Protein AF-A0A849U577-F1 (afdb_monomer_lite)

pLDDT: mean 72.28, std 10.24, range [40.91, 87.62]

Foldseek 3Di:
DDDDDDDDPVPVCCVVVVVCVVDPPCPDPVNVVVVVVVVVVVVVVLVVPPPVVCSVVVCVVVVVVVVVVVVVVVVVVVCVVVVVVVVVVVVCVVVVVDPDDVVVVVVVVVVVVVVVVVVVVVVVCVVVVVPD

Radius of gyration: 24.75 Å; chains: 1; bounding box: 80×34×47 Å

Secondary structure (DSSP, 8-state):
--PPPPPPTHHHHHHHHHHHHHS-TTTSHHHHHHHHHHHHHHHHHHHH---HHHHHHHHHHHHHHHHHHHHHHHHHHHHHHHHHHHHHHHHHHHTTS----HHHHHHHHHHHHHHHHHHHHHHHHHHHHS--

Sequence (132 aa):
MNTPAPTPQSSFLAKTLAPILSDPPWAAKSFLAASATTAAGVGAWLTDLMSPVLANGGASFLGGFLLGWAVRKTVKLAILVGASLAALIVILKTTGWIHLDWTLIQADVNHILDWGRGKAQGFKDVLTGYLP

Structure (mmCIF, N/CA/C/O backbone):
data_AF-A0A849U577-F1
#
_entry.id   AF-A0A849U577-F1
#
loop_
_atom_site.group_PDB
_atom_site.id
_atom_site.type_symbol
_atom_site.label_atom_id
_atom_site.label_alt_id
_atom_site.label_comp_id
_atom_site.label_asym_id
_atom_site.label_entity_id
_atom_site.label_seq_id
_atom_site.pdbx_PDB_ins_code
_atom_site.Cartn_x
_atom_site.Cartn_y
_atom_site.Cartn_z
_atom_site.occupancy
_atom_site.B_iso_or_equiv
_atom_site.auth_seq_id
_atom_site.auth_comp_id
_atom_site.auth_asym_id
_atom_site.auth_atom_id
_atom_site.pdbx_PDB_model_num
ATOM 1 N N . MET A 1 1 ? -50.186 16.019 -3.650 1.00 40.91 1 MET A N 1
ATOM 2 C CA . MET A 1 1 ? -48.919 16.750 -3.434 1.00 40.91 1 MET A CA 1
ATOM 3 C C . MET A 1 1 ? -47.804 15.730 -3.589 1.00 40.91 1 MET A C 1
ATOM 5 O O . MET A 1 1 ? -47.671 14.885 -2.718 1.00 40.91 1 MET A O 1
ATOM 9 N N . ASN A 1 2 ? -47.099 15.730 -4.723 1.00 43.28 2 ASN A N 1
ATOM 10 C CA . ASN A 1 2 ? -46.067 14.732 -5.020 1.00 43.28 2 ASN A CA 1
ATOM 11 C C . ASN A 1 2 ? -44.695 15.341 -4.718 1.00 43.28 2 ASN A C 1
ATOM 13 O O . ASN A 1 2 ? -44.293 16.309 -5.358 1.00 43.28 2 ASN A O 1
ATOM 17 N N . THR A 1 3 ? -44.004 14.798 -3.723 1.00 53.78 3 THR A N 1
ATOM 18 C CA . THR A 1 3 ? -42.618 15.132 -3.385 1.00 53.78 3 THR A CA 1
ATOM 19 C C . THR A 1 3 ? -41.663 14.489 -4.402 1.00 53.78 3 THR A C 1
ATOM 21 O O . THR A 1 3 ? -41.781 13.289 -4.655 1.00 53.78 3 THR A O 1
ATOM 24 N N . PRO A 1 4 ? -40.718 15.229 -5.012 1.00 56.16 4 PRO A N 1
ATOM 25 C CA . PRO A 1 4 ? -39.716 14.621 -5.882 1.00 56.16 4 PRO A CA 1
ATOM 26 C C . PRO A 1 4 ? -38.679 13.841 -5.056 1.00 56.16 4 PRO A C 1
ATOM 28 O O . PRO A 1 4 ? -38.190 14.318 -4.032 1.00 56.16 4 PRO A O 1
ATOM 31 N N . ALA A 1 5 ? -38.365 12.627 -5.512 1.00 61.56 5 ALA A N 1
ATOM 32 C CA . ALA A 1 5 ? -37.373 11.733 -4.921 1.00 61.56 5 ALA A CA 1
ATOM 33 C C . ALA A 1 5 ? -35.936 12.297 -5.034 1.00 61.56 5 ALA A C 1
ATOM 35 O O . ALA A 1 5 ? -35.628 12.991 -6.007 1.00 61.56 5 ALA A O 1
ATOM 36 N N . PRO A 1 6 ? -35.030 11.986 -4.085 1.00 53.28 6 PRO A N 1
ATOM 37 C CA . PRO A 1 6 ? -33.643 12.444 -4.132 1.00 53.28 6 PRO A CA 1
ATOM 38 C C . PRO A 1 6 ? -32.871 11.759 -5.272 1.00 53.28 6 PRO A C 1
ATOM 40 O O . PRO A 1 6 ? -32.775 10.535 -5.340 1.00 53.28 6 PRO A O 1
ATOM 43 N N . THR A 1 7 ? -32.312 12.557 -6.182 1.00 57.53 7 THR A N 1
ATOM 44 C CA . THR A 1 7 ? -31.502 12.089 -7.317 1.00 57.53 7 THR A CA 1
ATOM 45 C C . THR A 1 7 ? -30.151 11.507 -6.870 1.00 57.53 7 THR A C 1
ATOM 47 O O . THR A 1 7 ? -29.514 12.064 -5.973 1.00 57.53 7 THR A O 1
ATOM 50 N N . PRO A 1 8 ? -29.661 10.432 -7.514 1.00 53.59 8 PRO A N 1
ATOM 51 C CA . PRO A 1 8 ? -28.490 9.686 -7.066 1.00 53.59 8 PRO A CA 1
ATOM 52 C C . PRO A 1 8 ? -27.178 10.417 -7.393 1.00 53.59 8 PRO A C 1
ATOM 54 O O . PRO A 1 8 ? -26.924 10.778 -8.542 1.00 53.59 8 PRO A O 1
ATOM 57 N N . GLN A 1 9 ? -26.279 10.517 -6.406 1.00 54.31 9 GLN A N 1
ATOM 58 C CA . GLN A 1 9 ? -24.893 11.027 -6.510 1.00 54.31 9 GLN A CA 1
ATOM 59 C C . GLN A 1 9 ? -23.998 10.284 -7.537 1.00 54.31 9 GLN A C 1
ATOM 61 O O . GLN A 1 9 ? -22.839 10.638 -7.737 1.00 54.31 9 GLN A O 1
ATOM 66 N N . SER A 1 10 ? -24.539 9.278 -8.231 1.00 56.47 10 SER A N 1
ATOM 67 C CA . SER A 1 10 ? -23.897 8.505 -9.304 1.00 56.47 10 SER A CA 1
ATOM 68 C C . SER A 1 10 ? -23.496 9.316 -10.546 1.00 56.47 10 SER A C 1
ATOM 70 O O . SER A 1 10 ? -22.636 8.875 -11.303 1.00 56.47 10 SER A O 1
ATOM 72 N N . SER A 1 11 ? -24.074 10.503 -10.769 1.00 62.16 11 SER A N 1
ATOM 73 C CA . SER A 1 11 ? -23.882 11.248 -12.021 1.00 62.16 11 SER A CA 1
ATOM 74 C C . SER A 1 11 ? -22.493 11.872 -12.158 1.00 62.16 11 SER A C 1
ATOM 76 O O . SER A 1 11 ? -21.952 11.887 -13.257 1.00 62.16 11 SER A O 1
ATOM 78 N N . PHE A 1 12 ? -21.880 12.348 -11.071 1.00 62.84 12 PHE A N 1
ATOM 79 C CA . PHE A 1 12 ? -20.550 12.965 -11.135 1.00 62.84 12 PHE A CA 1
ATOM 80 C C . PHE A 1 12 ? -19.449 11.928 -11.327 1.00 62.84 12 PHE A C 1
ATOM 82 O O . PHE A 1 12 ? -18.596 12.113 -12.188 1.00 62.84 12 PHE A O 1
ATOM 89 N N . LEU A 1 13 ? -19.501 10.821 -10.581 1.00 63.44 13 LEU A N 1
ATOM 90 C CA . LEU A 1 13 ? -18.539 9.731 -10.738 1.00 63.44 13 LEU A CA 1
ATOM 91 C C . LEU A 1 13 ? -18.681 9.057 -12.101 1.00 63.44 13 LEU A C 1
ATOM 93 O O . LEU A 1 13 ? -17.674 8.822 -12.754 1.00 63.44 13 LEU A O 1
ATOM 97 N N . ALA A 1 14 ? -19.904 8.820 -12.582 1.00 63.88 14 ALA A N 1
ATOM 98 C CA . ALA A 1 14 ? -20.105 8.287 -13.926 1.00 63.88 14 ALA A CA 1
ATOM 99 C C . ALA A 1 14 ? -19.570 9.245 -15.001 1.00 63.88 14 ALA A C 1
ATOM 101 O O . ALA A 1 14 ? -18.933 8.805 -15.947 1.00 63.88 14 ALA A O 1
ATOM 102 N N . LYS A 1 15 ? -19.762 10.559 -14.849 1.00 67.00 15 LYS A N 1
ATOM 103 C CA . LYS A 1 15 ? -19.357 11.551 -15.856 1.00 67.00 15 LYS A CA 1
ATOM 104 C C . LYS A 1 15 ? -17.852 11.834 -15.869 1.00 67.00 15 LYS A C 1
ATOM 106 O O . LYS A 1 15 ? -17.334 12.214 -16.913 1.00 67.00 15 LYS A O 1
ATOM 111 N N . THR A 1 16 ? -17.148 11.637 -14.752 1.00 70.31 16 THR A N 1
ATOM 112 C CA . THR A 1 16 ? -15.681 11.766 -14.683 1.00 70.31 16 THR A CA 1
ATOM 113 C C . THR A 1 16 ? -14.965 10.458 -14.994 1.00 70.31 16 THR A C 1
ATOM 115 O O . THR A 1 16 ? -13.943 10.476 -15.673 1.00 70.31 16 THR A O 1
ATOM 118 N N . LEU A 1 17 ? -15.499 9.320 -14.550 1.00 66.44 17 LEU A N 1
ATOM 119 C CA . LEU A 1 17 ? -14.877 8.015 -14.761 1.00 66.44 17 LEU A CA 1
ATOM 120 C C . LEU A 1 17 ? -15.182 7.442 -16.144 1.00 66.44 17 LEU A C 1
ATOM 122 O O . LEU A 1 17 ? -14.293 6.832 -16.721 1.00 66.44 17 LEU A O 1
ATOM 126 N N . ALA A 1 18 ? -16.370 7.664 -16.720 1.00 66.88 18 ALA A N 1
ATOM 127 C CA . ALA A 1 18 ? -16.695 7.165 -18.062 1.00 66.88 18 ALA A CA 1
ATOM 128 C C . ALA A 1 18 ? -15.694 7.602 -19.149 1.00 66.88 18 ALA A C 1
ATOM 130 O O . ALA A 1 18 ? -15.244 6.726 -19.889 1.00 66.88 18 ALA A O 1
ATOM 131 N N . PRO A 1 19 ? -15.277 8.881 -19.257 1.00 67.69 19 PRO A N 1
ATOM 132 C CA . PRO A 1 19 ? -14.262 9.265 -20.237 1.00 67.69 19 PRO A CA 1
ATOM 133 C C . PRO A 1 19 ? -12.873 8.700 -19.900 1.00 67.69 19 PRO A C 1
ATOM 135 O O . PRO A 1 19 ? -12.161 8.292 -20.807 1.00 67.69 19 PRO A O 1
ATOM 138 N N . ILE A 1 20 ? -12.509 8.592 -18.615 1.00 68.38 20 ILE A N 1
ATOM 139 C CA . ILE A 1 20 ? -11.221 8.017 -18.173 1.00 68.38 20 ILE A CA 1
ATOM 140 C C . ILE A 1 20 ? -11.152 6.501 -18.424 1.00 68.38 20 ILE A C 1
ATOM 142 O O . ILE A 1 20 ? -10.077 5.970 -18.670 1.00 68.38 20 ILE A O 1
ATOM 146 N N . LEU A 1 21 ? -12.273 5.784 -18.351 1.00 68.81 21 LEU A N 1
ATOM 147 C CA . LEU A 1 21 ? -12.346 4.354 -18.669 1.00 68.81 21 LEU A CA 1
ATOM 148 C C . LEU A 1 21 ? -12.438 4.094 -2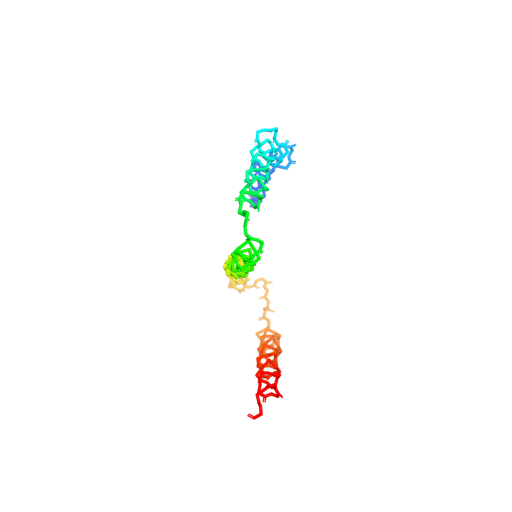0.176 1.00 68.81 21 LEU A C 1
ATOM 150 O O . LEU A 1 21 ? -11.975 3.048 -20.622 1.00 68.81 21 LEU A O 1
ATOM 154 N N . SER A 1 22 ? -13.026 5.022 -20.939 1.00 73.25 22 SER A N 1
ATOM 155 C CA . SER A 1 22 ? -13.165 4.902 -22.397 1.00 73.25 22 SER A CA 1
ATOM 156 C C . SER A 1 22 ? -11.857 5.223 -23.123 1.00 73.25 22 SER A 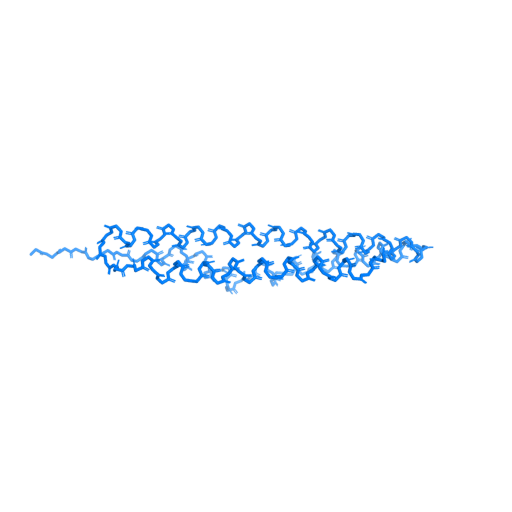C 1
ATOM 158 O O . SER A 1 22 ? -11.452 4.459 -23.992 1.00 73.25 22 SER A O 1
ATOM 160 N N . ASP A 1 23 ? -11.167 6.293 -22.712 1.00 69.50 23 ASP A N 1
ATOM 161 C CA . ASP A 1 23 ? -9.838 6.675 -23.201 1.00 69.50 23 ASP A CA 1
ATOM 162 C C . ASP A 1 23 ? -8.861 6.789 -22.027 1.00 69.50 23 ASP A C 1
ATOM 164 O O . ASP A 1 23 ? -8.565 7.883 -21.527 1.00 69.50 23 ASP A O 1
ATOM 168 N N . PRO A 1 24 ? -8.357 5.648 -21.536 1.00 74.88 24 PRO A N 1
ATOM 169 C CA . PRO A 1 24 ? -7.481 5.659 -20.391 1.00 74.88 24 PRO A CA 1
ATOM 170 C C . PRO A 1 24 ? -6.164 6.380 -20.681 1.00 74.88 24 PRO A C 1
ATOM 172 O O . PRO A 1 24 ? -5.477 6.048 -21.653 1.00 74.88 24 PRO A O 1
ATOM 175 N N . PRO A 1 25 ? -5.724 7.305 -19.806 1.00 72.56 25 PRO A N 1
ATOM 176 C CA . PRO A 1 25 ? -4.473 8.032 -20.006 1.00 72.56 25 PRO A CA 1
ATOM 177 C C . PRO A 1 25 ? -3.251 7.104 -20.032 1.00 72.56 25 PRO A C 1
ATOM 179 O O . PRO A 1 25 ? -2.229 7.466 -20.605 1.00 72.56 25 PRO A O 1
ATOM 182 N N . TRP A 1 26 ? -3.358 5.890 -19.478 1.00 78.19 26 TRP A N 1
ATOM 183 C CA . TRP A 1 26 ? -2.311 4.868 -19.554 1.00 78.19 26 TRP A CA 1
ATOM 184 C C . TRP A 1 26 ? -2.230 4.133 -20.903 1.00 78.19 26 TRP A C 1
ATOM 186 O O . TRP A 1 26 ? -1.206 3.519 -21.187 1.00 78.19 26 TRP A O 1
ATOM 196 N N . ALA A 1 27 ? -3.265 4.209 -21.748 1.00 77.81 27 ALA A N 1
ATOM 197 C CA . ALA A 1 27 ? -3.239 3.693 -23.121 1.00 77.81 27 ALA A CA 1
ATOM 198 C C . ALA A 1 27 ? -2.757 4.740 -24.143 1.00 77.81 27 ALA A C 1
ATOM 200 O O . ALA A 1 27 ? -2.504 4.411 -25.303 1.00 77.81 27 ALA A O 1
ATOM 201 N N . ALA A 1 28 ? -2.606 6.004 -23.730 1.00 81.38 28 ALA A N 1
ATOM 202 C CA . ALA A 1 28 ? -2.128 7.065 -24.604 1.00 81.38 28 ALA A CA 1
ATOM 203 C C . ALA A 1 28 ? -0.697 6.782 -25.086 1.00 81.38 28 ALA A C 1
ATOM 205 O O . ALA A 1 28 ? 0.192 6.438 -24.304 1.00 81.38 28 ALA A O 1
ATOM 206 N N . LYS A 1 29 ? -0.440 7.004 -26.382 1.00 82.56 29 LYS A N 1
ATOM 207 C CA . LYS A 1 29 ? 0.889 6.796 -26.986 1.00 82.56 29 LYS A CA 1
ATOM 208 C C . LYS A 1 29 ? 1.985 7.601 -26.293 1.00 82.56 29 LYS A C 1
ATOM 210 O O . LYS A 1 29 ? 3.098 7.113 -26.178 1.00 82.56 29 LYS A O 1
ATOM 215 N N . SER A 1 30 ? 1.676 8.807 -25.822 1.00 81.44 30 SER A N 1
ATOM 216 C CA . SER A 1 30 ? 2.604 9.653 -25.066 1.00 81.44 30 SER A CA 1
ATOM 217 C C . SER A 1 30 ? 2.951 9.057 -23.704 1.00 81.44 30 SER A C 1
ATOM 219 O O . SER A 1 30 ? 4.116 9.066 -23.324 1.00 81.44 30 SER A O 1
ATOM 221 N N . PHE A 1 31 ? 1.972 8.495 -22.993 1.00 79.50 31 PHE A N 1
ATOM 222 C CA . PHE A 1 31 ? 2.202 7.805 -21.728 1.00 79.50 31 PHE A CA 1
ATOM 223 C C . PHE A 1 31 ? 3.032 6.537 -21.938 1.00 79.50 31 PHE A C 1
ATOM 225 O O . PHE A 1 31 ? 4.026 6.329 -21.244 1.00 79.50 31 PHE A O 1
ATOM 232 N N . LEU A 1 32 ? 2.688 5.731 -22.947 1.00 86.81 32 LEU A N 1
ATOM 233 C CA . LEU A 1 32 ? 3.461 4.544 -23.307 1.00 86.81 32 LEU A CA 1
ATOM 234 C C . LEU A 1 32 ? 4.883 4.912 -23.739 1.00 86.81 32 LEU A C 1
ATOM 236 O O . LEU A 1 32 ? 5.832 4.321 -23.238 1.00 86.81 32 LEU A O 1
ATOM 240 N N . ALA A 1 33 ? 5.056 5.939 -24.571 1.00 85.25 33 ALA A N 1
ATOM 241 C CA . ALA A 1 33 ? 6.369 6.430 -24.979 1.00 85.25 33 ALA A CA 1
ATOM 242 C C . ALA A 1 33 ? 7.181 6.971 -23.794 1.00 85.25 33 ALA A C 1
ATOM 244 O O . ALA A 1 33 ? 8.360 6.651 -23.669 1.00 85.25 33 ALA A O 1
ATOM 245 N N . ALA A 1 34 ? 6.566 7.734 -22.887 1.00 84.69 34 ALA A N 1
ATOM 246 C CA . ALA A 1 34 ? 7.223 8.241 -21.684 1.00 84.69 34 ALA A CA 1
ATOM 247 C C . ALA A 1 34 ? 7.637 7.100 -20.744 1.00 84.69 34 ALA A C 1
AT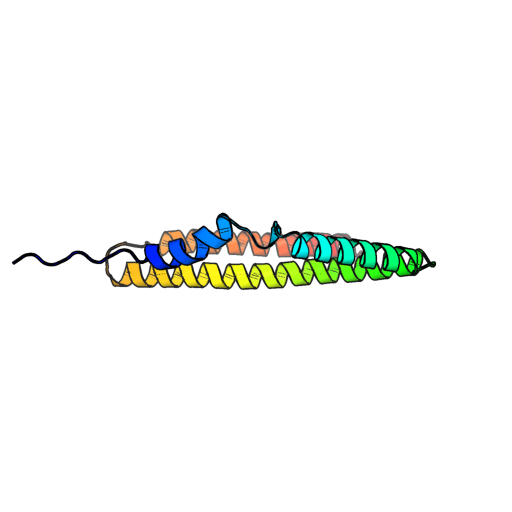OM 249 O O . ALA A 1 34 ? 8.754 7.099 -20.226 1.00 84.69 34 ALA A O 1
ATOM 250 N N . SER A 1 35 ? 6.774 6.097 -20.567 1.00 78.38 35 SER A N 1
ATOM 251 C CA . SER A 1 35 ? 7.076 4.910 -19.765 1.00 78.38 35 SER A CA 1
ATOM 252 C C . SER A 1 35 ? 8.184 4.062 -20.395 1.00 78.38 35 SER A C 1
ATOM 254 O O . SER A 1 35 ? 9.115 3.672 -19.697 1.00 78.38 35 SER A O 1
ATOM 256 N N . ALA A 1 36 ? 8.157 3.867 -21.717 1.00 84.69 36 ALA A N 1
ATOM 257 C CA . ALA A 1 36 ? 9.183 3.147 -22.461 1.00 84.69 36 ALA A CA 1
ATOM 258 C C . ALA A 1 36 ? 10.528 3.877 -22.414 1.00 84.69 36 ALA A C 1
ATOM 260 O O . ALA A 1 36 ? 11.557 3.249 -22.193 1.00 84.69 36 ALA A O 1
ATOM 261 N N . THR A 1 37 ? 10.524 5.206 -22.539 1.00 85.81 37 THR A N 1
ATOM 262 C CA . THR A 1 37 ? 11.740 6.029 -22.443 1.00 85.81 37 THR A CA 1
ATOM 263 C C . THR A 1 37 ? 12.302 6.012 -21.026 1.00 85.81 37 THR A C 1
ATOM 265 O O . THR A 1 37 ? 13.510 5.935 -20.842 1.00 85.81 37 THR A O 1
ATOM 268 N N . THR A 1 38 ? 11.434 6.021 -20.013 1.00 79.88 38 THR A N 1
ATOM 269 C CA . THR A 1 38 ? 11.848 5.909 -18.610 1.00 79.88 38 THR A CA 1
ATOM 270 C C . THR A 1 38 ? 12.439 4.528 -18.331 1.00 79.88 38 THR A C 1
ATOM 272 O O . THR A 1 38 ? 13.507 4.433 -17.738 1.00 79.88 38 THR A O 1
ATOM 275 N N . ALA A 1 39 ? 11.803 3.454 -18.806 1.00 82.69 39 ALA A N 1
ATOM 276 C CA . ALA A 1 39 ? 12.318 2.093 -18.680 1.00 82.69 39 ALA A CA 1
ATOM 277 C C . ALA A 1 39 ? 13.659 1.922 -19.412 1.00 82.69 39 ALA A C 1
ATOM 279 O O . ALA A 1 39 ? 14.592 1.351 -18.853 1.00 82.69 39 ALA A O 1
ATOM 280 N N . ALA A 1 40 ? 13.782 2.472 -20.622 1.00 83.31 40 ALA A N 1
ATOM 281 C CA . ALA A 1 40 ? 15.022 2.464 -21.391 1.00 83.31 40 ALA A CA 1
ATOM 282 C C . ALA A 1 40 ? 16.125 3.286 -20.710 1.00 83.31 40 ALA A C 1
ATOM 284 O O . ALA A 1 40 ? 17.259 2.828 -20.635 1.00 83.31 40 ALA A O 1
ATOM 285 N N . GLY A 1 41 ? 15.799 4.458 -20.158 1.00 82.44 41 GLY A N 1
ATOM 286 C CA . GLY A 1 41 ? 16.735 5.297 -19.409 1.00 82.44 41 GLY A CA 1
ATOM 287 C C . GLY A 1 41 ? 17.215 4.636 -18.116 1.00 82.44 41 GLY A C 1
ATOM 288 O O . GLY A 1 41 ? 18.404 4.676 -17.814 1.00 82.44 41 GLY A O 1
ATOM 289 N N . VAL A 1 42 ? 16.323 3.957 -17.389 1.00 78.00 42 VAL A N 1
ATOM 290 C CA . VAL A 1 42 ? 16.684 3.157 -16.206 1.00 78.00 42 VAL A CA 1
ATOM 291 C C . VAL A 1 42 ? 17.544 1.956 -16.604 1.00 78.00 42 VAL A C 1
ATOM 293 O O . VAL A 1 42 ? 18.540 1.682 -15.943 1.00 78.00 42 VAL A O 1
ATOM 296 N N . GLY A 1 43 ? 17.212 1.267 -17.699 1.00 76.62 43 GLY A N 1
ATOM 297 C CA . GLY A 1 43 ? 18.015 0.164 -18.231 1.00 76.62 43 GLY A CA 1
ATOM 298 C C . GLY A 1 43 ? 19.413 0.610 -18.669 1.00 76.62 43 GLY A C 1
ATOM 299 O O . GLY A 1 43 ? 20.401 -0.040 -18.333 1.00 76.62 43 GLY A O 1
ATOM 300 N N . ALA A 1 44 ? 19.513 1.754 -19.348 1.00 76.31 44 ALA A N 1
ATOM 301 C CA . ALA A 1 44 ? 20.783 2.354 -19.741 1.00 76.31 44 ALA A CA 1
ATOM 302 C C . ALA A 1 44 ? 21.612 2.772 -18.518 1.00 76.31 44 ALA A C 1
ATOM 304 O O . ALA A 1 44 ? 22.787 2.434 -18.449 1.00 76.31 44 ALA A O 1
ATOM 305 N N . TRP A 1 45 ? 20.997 3.404 -17.512 1.00 71.06 45 TRP A N 1
ATOM 306 C CA . TRP A 1 45 ? 21.657 3.752 -16.248 1.00 71.06 45 TRP A CA 1
ATOM 307 C C . TRP A 1 45 ? 22.176 2.520 -15.490 1.00 71.06 45 TRP A C 1
ATOM 309 O O . TRP A 1 45 ? 23.302 2.524 -15.003 1.00 71.06 45 TRP A O 1
ATOM 319 N N . LEU A 1 46 ? 21.396 1.434 -15.441 1.00 67.25 46 LEU A N 1
ATOM 320 C CA . LEU A 1 46 ? 21.832 0.160 -14.855 1.00 67.25 46 LEU A CA 1
ATOM 321 C C . LEU A 1 46 ? 23.015 -0.462 -15.611 1.00 67.25 46 LEU A C 1
ATOM 323 O O . LEU A 1 46 ? 23.837 -1.136 -14.998 1.00 67.25 46 LEU A O 1
ATOM 327 N N . THR A 1 47 ? 23.098 -0.235 -16.923 1.00 68.25 47 THR A N 1
ATOM 328 C CA . THR A 1 47 ? 24.167 -0.762 -17.785 1.00 68.25 47 THR A CA 1
ATOM 329 C C . THR A 1 47 ? 25.441 0.091 -17.705 1.00 68.25 47 THR A C 1
ATOM 331 O O . THR A 1 47 ? 26.541 -0.450 -17.768 1.00 68.25 47 THR A O 1
ATOM 334 N N . ASP A 1 48 ? 25.299 1.408 -17.521 1.00 65.94 48 ASP A N 1
ATOM 335 C CA . ASP A 1 48 ? 26.401 2.379 -17.417 1.00 65.94 48 ASP A CA 1
ATOM 336 C C . ASP A 1 48 ? 27.102 2.348 -16.042 1.00 65.94 48 ASP A C 1
ATOM 338 O O . ASP A 1 48 ? 28.260 2.737 -15.894 1.00 65.94 48 ASP A O 1
ATOM 342 N N . LEU A 1 49 ? 26.446 1.783 -15.021 1.00 58.72 49 LEU A N 1
ATOM 343 C CA . LEU A 1 49 ? 27.068 1.403 -13.750 1.00 58.72 49 LEU A CA 1
ATOM 344 C C . LEU A 1 49 ? 27.954 0.152 -13.930 1.00 58.72 49 LEU A C 1
ATOM 346 O O . LEU A 1 49 ? 27.679 -0.918 -13.387 1.00 58.72 49 LEU A O 1
ATOM 350 N N . MET A 1 50 ? 29.055 0.296 -14.673 1.00 53.88 50 MET A N 1
ATOM 351 C CA . MET A 1 50 ? 30.099 -0.703 -14.973 1.00 53.88 50 MET A CA 1
ATOM 352 C C . MET A 1 50 ? 30.938 -1.135 -13.741 1.00 53.88 50 MET A C 1
ATOM 354 O O . MET A 1 50 ? 32.137 -1.388 -13.819 1.00 53.88 50 MET A O 1
ATOM 358 N N . SER A 1 51 ? 30.306 -1.264 -12.573 1.00 55.66 51 SER A N 1
ATOM 359 C CA . SER A 1 51 ? 30.787 -2.086 -11.465 1.00 55.66 51 SER A CA 1
ATOM 360 C C . SER A 1 51 ? 29.591 -2.860 -10.894 1.00 55.66 51 SER A C 1
ATOM 362 O O . SER A 1 51 ? 28.766 -2.277 -10.181 1.00 55.66 51 SER A O 1
ATOM 364 N N . PRO A 1 52 ? 29.459 -4.169 -11.187 1.00 55.69 52 PRO A N 1
ATOM 365 C CA . PRO A 1 52 ? 28.289 -4.984 -10.829 1.00 55.69 52 PRO A CA 1
ATOM 366 C C . PRO A 1 52 ? 28.012 -5.056 -9.316 1.00 55.69 52 PRO A C 1
ATOM 368 O O . PRO A 1 52 ? 26.923 -5.443 -8.894 1.00 55.69 52 PRO A O 1
ATOM 371 N N . VAL A 1 53 ? 28.972 -4.640 -8.486 1.00 57.16 53 VAL A N 1
ATOM 372 C CA . VAL A 1 53 ? 28.835 -4.536 -7.028 1.00 57.16 53 VAL A CA 1
ATOM 373 C C . VAL A 1 53 ? 28.046 -3.284 -6.618 1.00 57.16 53 VAL A C 1
ATOM 375 O O . VAL A 1 53 ? 27.183 -3.368 -5.744 1.00 57.16 53 VAL A O 1
ATOM 378 N N . LEU A 1 54 ? 28.272 -2.137 -7.271 1.00 54.47 54 LEU A N 1
ATOM 379 C CA . LEU A 1 54 ? 27.527 -0.899 -6.995 1.00 54.47 54 LEU A CA 1
ATOM 380 C C . LEU A 1 54 ? 26.096 -0.965 -7.536 1.00 54.47 54 LEU A C 1
ATOM 382 O O . LEU A 1 54 ? 25.173 -0.499 -6.869 1.00 54.47 54 LEU A O 1
ATOM 386 N N . ALA A 1 55 ? 25.905 -1.583 -8.705 1.00 56.06 55 ALA A N 1
ATOM 387 C CA . ALA A 1 55 ? 24.583 -1.792 -9.289 1.00 56.06 55 ALA A CA 1
ATOM 388 C C . ALA A 1 55 ? 23.710 -2.699 -8.403 1.00 56.06 55 ALA A C 1
ATOM 390 O O . ALA A 1 55 ? 22.578 -2.339 -8.093 1.00 56.06 55 ALA A O 1
ATOM 391 N N . ASN A 1 56 ? 24.245 -3.821 -7.903 1.00 57.12 56 ASN A N 1
ATOM 392 C CA . ASN A 1 56 ? 23.506 -4.706 -6.993 1.00 57.12 56 ASN A CA 1
ATOM 393 C C . ASN A 1 56 ? 23.261 -4.081 -5.609 1.00 57.12 56 ASN A C 1
ATOM 395 O O . ASN A 1 56 ? 22.174 -4.243 -5.049 1.00 57.12 56 ASN A O 1
ATOM 399 N N . GLY A 1 57 ? 24.229 -3.337 -5.063 1.00 61.94 57 GLY A N 1
ATOM 400 C CA . GLY A 1 57 ? 24.072 -2.641 -3.781 1.00 61.94 57 GLY A CA 1
ATOM 401 C C . GLY A 1 57 ? 23.046 -1.502 -3.843 1.00 61.94 57 GLY A C 1
ATOM 402 O O . GLY A 1 57 ? 22.144 -1.422 -3.008 1.00 61.94 57 GLY A O 1
ATOM 403 N N . GLY A 1 58 ? 23.134 -0.656 -4.872 1.00 64.12 58 GLY A N 1
ATOM 404 C CA . GLY A 1 58 ? 22.214 0.458 -5.103 1.00 64.12 58 GLY A CA 1
ATOM 405 C C . GLY A 1 58 ? 20.809 0.007 -5.505 1.00 64.12 58 GLY A C 1
ATOM 406 O O . GLY A 1 58 ? 19.833 0.556 -4.998 1.00 64.12 58 GLY A O 1
ATOM 407 N N . ALA A 1 59 ? 20.679 -1.025 -6.345 1.00 64.00 59 ALA A N 1
ATOM 408 C CA . ALA A 1 59 ? 19.379 -1.575 -6.735 1.00 64.00 59 ALA A CA 1
ATOM 409 C C . ALA A 1 59 ? 18.666 -2.273 -5.569 1.00 64.00 59 ALA A C 1
ATOM 411 O O . ALA A 1 59 ? 17.450 -2.149 -5.446 1.00 64.00 59 ALA A O 1
ATOM 412 N N . SER A 1 60 ? 19.399 -2.939 -4.672 1.00 68.38 60 SER A N 1
ATOM 413 C CA . SER A 1 60 ? 18.812 -3.531 -3.461 1.00 68.38 60 SER A CA 1
ATOM 414 C C . SER A 1 60 ? 18.325 -2.455 -2.486 1.00 68.38 60 SER A C 1
ATOM 416 O O . SER A 1 60 ? 17.233 -2.571 -1.929 1.00 68.38 60 SER A O 1
ATOM 418 N N . PHE A 1 61 ? 19.086 -1.364 -2.327 1.00 71.69 61 PHE A N 1
ATOM 419 C CA . PHE A 1 61 ? 18.674 -0.217 -1.514 1.00 71.69 61 PHE A CA 1
ATOM 420 C C . PHE A 1 61 ? 17.467 0.511 -2.117 1.00 71.69 61 PHE A C 1
ATOM 422 O O . PHE A 1 61 ? 16.490 0.772 -1.418 1.00 71.69 61 PHE A O 1
ATOM 429 N N . LEU A 1 62 ? 17.495 0.795 -3.421 1.00 76.25 62 LEU A N 1
ATOM 430 C CA . LEU A 1 62 ? 16.399 1.458 -4.122 1.00 76.25 62 LEU A CA 1
ATOM 431 C C . LEU A 1 62 ? 15.152 0.568 -4.179 1.00 76.25 62 LEU A C 1
ATOM 433 O O . LEU A 1 62 ? 14.047 1.062 -3.983 1.00 76.25 62 LEU A O 1
ATOM 437 N N . GLY A 1 63 ? 15.316 -0.741 -4.369 1.00 75.88 63 GLY A N 1
ATOM 438 C CA . GLY A 1 63 ? 14.238 -1.726 -4.323 1.00 75.88 63 GLY A CA 1
ATOM 439 C C . GLY A 1 63 ? 13.593 -1.807 -2.941 1.00 75.88 63 GLY A C 1
ATOM 440 O O . GLY A 1 63 ? 12.373 -1.710 -2.830 1.00 75.88 63 GLY A O 1
ATOM 441 N N . GLY A 1 64 ? 14.398 -1.884 -1.877 1.00 77.19 64 GLY A N 1
ATOM 442 C CA . GLY A 1 64 ? 13.905 -1.838 -0.498 1.00 77.19 64 GLY A CA 1
ATOM 443 C C . GLY A 1 64 ? 13.221 -0.510 -0.157 1.00 77.19 64 GLY A C 1
ATOM 444 O O . GLY A 1 64 ? 12.150 -0.499 0.453 1.00 77.19 64 GLY A O 1
ATOM 445 N N . PHE A 1 65 ? 13.788 0.614 -0.604 1.00 79.62 65 PHE A N 1
ATOM 446 C CA . PHE A 1 65 ? 13.214 1.946 -0.418 1.00 79.62 65 PHE A CA 1
ATOM 447 C C . PHE A 1 65 ? 11.886 2.110 -1.163 1.00 79.62 65 PHE A C 1
ATOM 449 O O . PHE A 1 65 ? 10.916 2.579 -0.572 1.00 79.62 65 PHE A O 1
ATOM 456 N N . LEU A 1 66 ? 11.809 1.696 -2.429 1.00 78.06 66 LEU A N 1
ATOM 457 C CA . LEU A 1 66 ? 10.587 1.754 -3.230 1.00 78.06 66 LEU A CA 1
ATOM 458 C C . LEU A 1 66 ? 9.511 0.825 -2.676 1.00 78.06 66 LEU A C 1
ATOM 460 O O . LEU A 1 66 ? 8.353 1.229 -2.610 1.00 78.06 66 LEU A O 1
ATOM 464 N N . LEU A 1 67 ? 9.879 -0.373 -2.216 1.00 77.88 67 LEU A N 1
ATOM 465 C CA . LEU A 1 67 ? 8.951 -1.297 -1.569 1.00 77.88 67 LEU A CA 1
ATOM 466 C C . LEU A 1 67 ? 8.409 -0.698 -0.263 1.00 77.88 67 LEU A C 1
ATOM 468 O O . LEU A 1 67 ? 7.197 -0.641 -0.064 1.00 77.88 67 LEU A O 1
ATOM 472 N N . GLY A 1 68 ? 9.280 -0.158 0.593 1.00 79.06 68 GLY A N 1
ATOM 473 C CA . GLY A 1 68 ? 8.877 0.525 1.825 1.00 79.06 68 GLY A CA 1
ATOM 474 C C . GLY A 1 68 ? 8.036 1.782 1.570 1.00 79.06 68 GLY A C 1
ATOM 475 O O . GLY A 1 68 ? 7.052 2.034 2.269 1.00 79.06 68 GLY A O 1
ATOM 476 N N . TRP A 1 69 ? 8.373 2.563 0.544 1.00 77.44 69 TRP A N 1
ATOM 477 C CA . TRP A 1 69 ? 7.614 3.741 0.124 1.00 77.44 69 TRP A CA 1
ATOM 478 C C . TRP A 1 69 ? 6.240 3.364 -0.442 1.00 77.44 69 TRP A C 1
ATOM 480 O O . TRP A 1 69 ? 5.240 3.989 -0.083 1.00 77.44 69 TRP A O 1
ATOM 490 N N . ALA A 1 70 ? 6.162 2.311 -1.259 1.00 74.06 70 ALA A N 1
ATOM 491 C CA . ALA A 1 70 ? 4.913 1.782 -1.792 1.00 74.06 70 ALA A CA 1
ATOM 492 C C . ALA A 1 70 ? 4.009 1.258 -0.668 1.00 74.06 70 ALA A C 1
ATOM 494 O O . ALA A 1 70 ? 2.818 1.567 -0.651 1.00 74.06 70 ALA A O 1
ATOM 495 N N . VAL A 1 71 ? 4.566 0.560 0.327 1.00 80.19 71 VAL A N 1
ATOM 496 C CA . VAL A 1 71 ? 3.830 0.145 1.533 1.00 80.19 71 VAL A CA 1
ATOM 497 C C . VAL A 1 71 ? 3.305 1.365 2.295 1.00 80.19 71 VAL A C 1
ATOM 499 O O . VAL A 1 71 ? 2.120 1.436 2.598 1.00 80.19 71 VAL A O 1
ATOM 502 N N . ARG A 1 72 ? 4.123 2.396 2.541 1.00 78.62 72 ARG A N 1
ATOM 503 C CA . ARG A 1 72 ? 3.644 3.625 3.208 1.00 78.62 72 ARG A CA 1
ATOM 504 C C . ARG A 1 72 ? 2.534 4.323 2.420 1.00 78.62 72 ARG A C 1
ATOM 506 O O . ARG A 1 72 ? 1.575 4.819 3.011 1.00 78.62 72 ARG A O 1
ATOM 513 N N . LYS A 1 73 ? 2.644 4.365 1.091 1.00 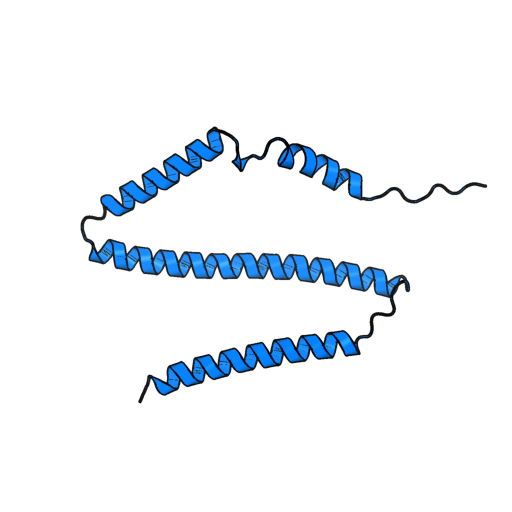76.69 73 LYS A N 1
ATOM 514 C CA . LYS A 1 73 ? 1.657 5.013 0.220 1.00 76.69 73 LYS A CA 1
ATOM 515 C C . LYS A 1 73 ? 0.346 4.229 0.147 1.00 76.69 73 LYS A C 1
ATOM 517 O O . LYS A 1 73 ? -0.717 4.841 0.214 1.00 76.69 73 LYS A O 1
ATOM 522 N N . THR A 1 74 ? 0.415 2.901 0.074 1.00 76.81 74 THR A N 1
ATOM 523 C CA . THR A 1 74 ? -0.760 2.015 0.104 1.00 76.81 74 THR A CA 1
ATOM 524 C C . THR A 1 74 ? -1.439 2.031 1.465 1.00 76.81 74 THR A C 1
ATOM 526 O O . THR A 1 74 ? -2.654 2.161 1.505 1.00 76.81 74 THR A O 1
ATOM 529 N N . VAL A 1 75 ? -0.689 2.029 2.573 1.00 81.69 75 VAL A N 1
ATOM 530 C CA . VAL A 1 75 ? -1.244 2.191 3.929 1.00 81.69 75 VAL A CA 1
ATOM 531 C C . VAL A 1 75 ? -1.969 3.528 4.063 1.00 81.69 75 VAL A C 1
ATOM 533 O O . VAL A 1 75 ? -3.090 3.568 4.558 1.00 81.69 75 VAL A O 1
ATOM 536 N N . LYS A 1 76 ? -1.388 4.628 3.570 1.00 81.00 76 LYS A N 1
ATOM 537 C CA . LYS A 1 76 ? -2.043 5.944 3.611 1.00 81.00 76 LYS A CA 1
ATOM 538 C C . L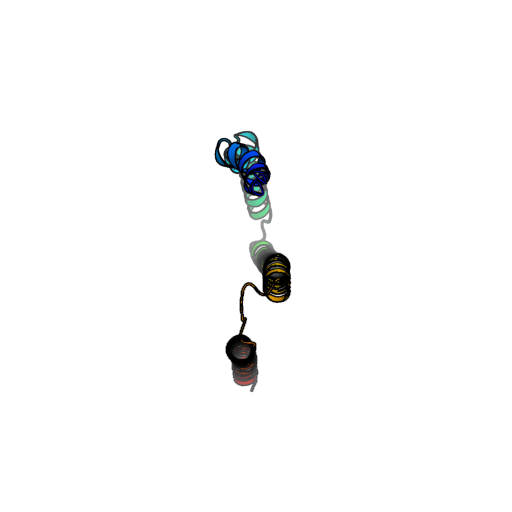YS A 1 76 ? -3.350 5.968 2.806 1.00 81.00 76 LYS A C 1
ATOM 540 O O . LYS A 1 76 ? -4.336 6.536 3.267 1.00 81.00 76 LYS A O 1
ATOM 545 N N . LEU A 1 77 ? -3.371 5.329 1.635 1.00 77.75 77 LEU A N 1
ATOM 546 C CA . LEU A 1 77 ? -4.580 5.141 0.825 1.00 77.75 77 LEU A CA 1
ATOM 547 C C . LEU A 1 77 ? -5.608 4.241 1.521 1.00 77.75 77 LEU A C 1
ATOM 549 O O . LEU A 1 77 ? -6.782 4.590 1.559 1.00 77.75 77 LEU A O 1
ATOM 553 N N . ALA A 1 78 ? -5.176 3.131 2.115 1.00 77.38 78 ALA A N 1
ATOM 554 C CA . ALA A 1 78 ? -6.035 2.212 2.851 1.00 77.38 78 ALA A CA 1
ATOM 555 C C . ALA A 1 78 ? -6.675 2.891 4.069 1.00 77.38 78 ALA A C 1
ATOM 557 O O . ALA A 1 78 ? -7.868 2.722 4.295 1.00 77.38 78 ALA A O 1
ATOM 558 N N . ILE A 1 79 ? -5.922 3.719 4.802 1.00 85.69 79 ILE A N 1
ATOM 559 C CA . ILE A 1 79 ? -6.452 4.533 5.903 1.00 85.69 79 ILE A CA 1
ATOM 560 C C . ILE A 1 79 ? -7.471 5.543 5.378 1.00 85.69 79 ILE A C 1
ATOM 562 O O . ILE A 1 79 ? -8.532 5.679 5.971 1.00 85.69 79 ILE A O 1
ATOM 566 N N . LEU A 1 80 ? -7.186 6.235 4.270 1.00 87.62 80 LEU A N 1
ATOM 567 C CA . LEU A 1 80 ? -8.122 7.196 3.679 1.00 87.62 80 LEU A CA 1
ATOM 568 C C . LEU A 1 80 ? -9.444 6.518 3.284 1.00 87.62 80 LEU A C 1
ATOM 57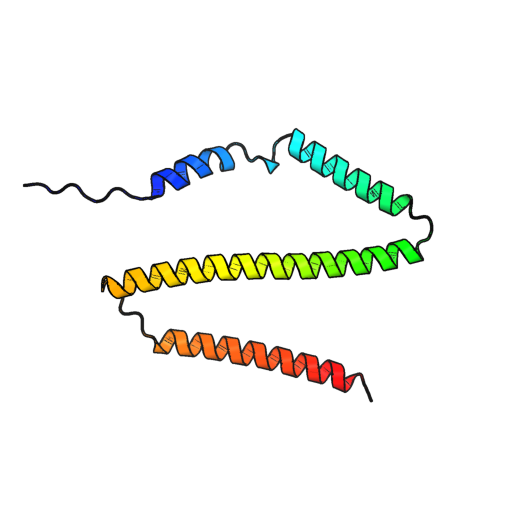0 O O . LEU A 1 80 ? -10.518 7.017 3.612 1.00 87.62 80 LEU A O 1
ATOM 574 N N . VAL A 1 81 ? -9.361 5.371 2.609 1.00 84.12 81 VAL A N 1
ATOM 575 C CA . VAL A 1 81 ? -10.526 4.589 2.175 1.00 84.12 81 VAL A CA 1
ATOM 576 C C . VAL A 1 81 ? -11.276 4.026 3.381 1.00 84.12 81 VAL A C 1
ATOM 578 O O . VAL A 1 81 ? -12.489 4.193 3.471 1.00 84.12 81 VAL A O 1
ATOM 581 N N . GLY A 1 82 ? -10.568 3.435 4.344 1.00 85.81 82 GLY A N 1
ATOM 582 C CA . GLY A 1 82 ? -11.152 2.911 5.578 1.00 85.81 82 GLY A CA 1
ATOM 583 C C . GLY A 1 82 ? -11.831 3.996 6.414 1.00 85.81 82 GLY A C 1
ATOM 584 O O . GLY A 1 82 ? -12.956 3.805 6.862 1.00 85.81 82 GLY A O 1
ATOM 585 N N . ALA A 1 83 ? -11.204 5.166 6.561 1.00 84.88 83 ALA A N 1
ATOM 586 C CA . ALA A 1 83 ? -11.790 6.318 7.243 1.00 84.88 83 ALA A CA 1
ATOM 587 C C . ALA A 1 83 ? -13.017 6.856 6.497 1.00 84.88 83 ALA A C 1
ATOM 589 O O . ALA A 1 83 ? -14.014 7.198 7.127 1.00 84.88 83 ALA A O 1
ATOM 590 N N . SER A 1 84 ? -12.975 6.892 5.161 1.00 85.38 84 SER A N 1
ATOM 591 C CA . SER A 1 84 ? -14.121 7.286 4.340 1.00 85.38 84 SER A CA 1
ATOM 592 C C . SER A 1 84 ? -15.299 6.323 4.513 1.00 85.38 84 SER A C 1
ATOM 594 O O . SER A 1 84 ? -16.419 6.781 4.731 1.00 85.38 84 SER A O 1
ATOM 596 N N . LEU A 1 85 ? -15.050 5.011 4.490 1.00 83.94 85 LEU A N 1
ATOM 597 C CA . LEU A 1 85 ? -16.052 3.978 4.767 1.00 83.94 85 LEU A CA 1
ATOM 598 C C . LEU A 1 85 ? -16.609 4.099 6.189 1.00 83.94 85 LEU A C 1
ATOM 600 O O . LEU A 1 85 ? -17.823 4.106 6.365 1.00 83.94 85 LEU A O 1
ATOM 604 N N . ALA A 1 86 ? -15.746 4.256 7.196 1.00 82.38 86 ALA A N 1
ATOM 605 C CA . ALA A 1 86 ? -16.161 4.424 8.587 1.00 82.38 86 ALA A CA 1
ATOM 606 C C . ALA A 1 86 ? -17.030 5.675 8.778 1.00 82.38 86 ALA A C 1
ATOM 608 O O . ALA A 1 86 ? -18.061 5.609 9.443 1.00 82.38 86 ALA A O 1
ATOM 609 N N . ALA A 1 87 ? -16.671 6.798 8.150 1.00 83.38 87 ALA A N 1
ATOM 610 C CA . ALA A 1 87 ? -17.480 8.013 8.174 1.00 83.38 87 ALA A CA 1
ATOM 611 C C . ALA A 1 87 ? -18.866 7.787 7.548 1.00 83.38 87 ALA A C 1
ATOM 613 O O . ALA A 1 87 ? -19.874 8.196 8.122 1.00 83.38 87 ALA A O 1
ATOM 614 N N . LEU A 1 88 ? -18.928 7.077 6.416 1.00 80.31 88 LEU A N 1
ATOM 615 C CA . LEU A 1 88 ? -20.181 6.689 5.760 1.00 80.31 88 LEU A CA 1
ATOM 616 C C . LEU A 1 88 ? -21.050 5.837 6.701 1.00 80.31 88 LEU A C 1
ATOM 618 O O . LEU A 1 88 ? -22.221 6.139 6.913 1.00 80.31 88 LEU A O 1
ATOM 622 N N . ILE A 1 89 ? -20.455 4.830 7.340 1.00 79.69 89 ILE A N 1
ATOM 623 C CA . ILE A 1 89 ? -21.125 3.946 8.301 1.00 79.69 89 ILE A CA 1
ATOM 624 C C . ILE A 1 89 ? -21.663 4.730 9.507 1.00 79.69 89 ILE A C 1
ATOM 626 O O . ILE A 1 89 ? -22.795 4.498 9.931 1.00 79.69 89 ILE A O 1
ATOM 630 N N . VAL A 1 90 ? -20.893 5.678 10.049 1.00 80.56 90 VAL A N 1
ATOM 631 C CA . VAL A 1 90 ? -21.334 6.529 11.167 1.00 80.56 90 VAL A CA 1
ATOM 632 C C . VAL A 1 90 ? -22.552 7.360 10.770 1.00 80.56 90 VAL A C 1
ATOM 634 O O . VAL A 1 90 ? -23.514 7.414 11.533 1.00 80.56 90 VAL A O 1
ATOM 637 N N . ILE A 1 91 ? -22.553 7.949 9.572 1.00 77.56 91 ILE A N 1
ATOM 638 C CA . ILE A 1 91 ? -23.691 8.724 9.056 1.00 77.56 91 ILE A CA 1
ATOM 639 C C . ILE A 1 91 ? -24.935 7.838 8.895 1.00 77.56 91 ILE A C 1
ATOM 641 O O . ILE A 1 91 ? -26.034 8.253 9.258 1.00 77.56 91 ILE A O 1
ATOM 645 N N . LEU A 1 92 ? -24.779 6.605 8.401 1.00 76.56 92 LEU A N 1
ATOM 646 C CA . LEU A 1 92 ? -25.885 5.645 8.262 1.00 76.56 92 LEU A CA 1
ATOM 647 C C . LEU A 1 92 ? -26.410 5.153 9.621 1.00 76.56 92 LEU A C 1
ATOM 649 O O . LEU A 1 92 ? -27.610 4.919 9.784 1.00 76.56 92 LEU A O 1
ATOM 653 N N . LYS A 1 93 ? -25.527 5.028 10.618 1.00 72.25 93 LYS A N 1
ATOM 654 C CA . LYS A 1 93 ? -25.905 4.682 11.992 1.00 72.25 93 LYS A CA 1
ATOM 655 C C . LYS A 1 93 ? -26.685 5.815 12.662 1.00 72.25 93 LYS A C 1
ATOM 657 O O . LYS A 1 93 ? -27.670 5.540 13.341 1.00 72.25 93 LYS A O 1
ATOM 662 N N . THR A 1 94 ? -26.279 7.075 12.488 1.00 71.88 94 THR A N 1
ATOM 663 C CA . THR A 1 94 ? -26.978 8.230 13.089 1.00 71.88 94 THR A CA 1
ATOM 664 C C . THR A 1 94 ? -28.329 8.509 12.438 1.00 71.88 94 THR A C 1
ATOM 666 O O . THR A 1 94 ? -29.240 8.965 13.121 1.00 71.88 94 THR A O 1
ATOM 669 N N . THR A 1 95 ? -28.501 8.169 11.158 1.00 71.81 95 THR A N 1
ATOM 670 C CA . THR A 1 95 ? -29.811 8.200 10.479 1.00 71.81 95 THR A CA 1
ATOM 671 C C . THR A 1 95 ? -30.738 7.047 10.883 1.00 71.81 95 THR A C 1
ATOM 673 O O . THR A 1 95 ? -31.891 7.018 10.462 1.00 71.81 95 THR A O 1
ATOM 676 N N . GLY A 1 96 ? -30.276 6.115 11.727 1.00 61.44 96 GLY A N 1
ATOM 677 C CA . GLY A 1 96 ? -31.104 5.051 12.303 1.00 61.44 96 GLY A CA 1
ATOM 678 C C . GLY A 1 96 ? -31.454 3.920 11.335 1.00 61.44 96 GLY A C 1
ATOM 679 O O . GLY A 1 96 ? -32.254 3.056 11.679 1.00 61.44 96 GLY A O 1
ATOM 680 N N . TRP A 1 97 ? -30.855 3.899 10.140 1.00 55.41 97 TRP A N 1
ATOM 681 C CA . TRP A 1 97 ? -31.168 2.917 9.098 1.00 55.41 97 TRP A CA 1
ATOM 682 C C . TRP A 1 97 ? -30.496 1.555 9.320 1.00 55.41 97 TRP A C 1
ATOM 684 O O . TRP A 1 97 ? -30.965 0.553 8.788 1.00 55.41 97 TRP A O 1
ATOM 694 N N . ILE A 1 98 ? -29.420 1.495 10.116 1.00 61.19 98 ILE A N 1
ATOM 695 C CA . ILE A 1 98 ? -28.674 0.259 10.398 1.00 61.19 98 ILE A CA 1
ATOM 696 C C . ILE A 1 98 ? -28.359 0.170 11.896 1.00 61.19 98 ILE A C 1
ATOM 698 O O . ILE A 1 98 ? -27.710 1.051 12.462 1.00 61.19 98 ILE A O 1
ATOM 702 N N . HIS A 1 99 ? -28.785 -0.918 12.543 1.00 60.81 99 HIS A N 1
ATOM 703 C CA . HIS A 1 99 ? -28.323 -1.298 13.881 1.00 60.81 99 HIS A CA 1
ATOM 704 C C . HIS A 1 99 ? -26.973 -2.000 13.757 1.00 60.81 99 HIS A C 1
ATOM 706 O O . HIS A 1 99 ? -26.883 -3.218 13.648 1.00 60.81 99 HIS A O 1
ATOM 712 N N . LEU A 1 100 ? -25.913 -1.198 13.689 1.00 63.28 100 LEU A N 1
ATOM 713 C CA . LEU A 1 100 ? -24.553 -1.710 13.646 1.00 63.28 100 LEU A CA 1
ATOM 714 C C . LEU A 1 100 ? -24.154 -2.178 15.050 1.00 63.28 100 LEU A C 1
ATOM 716 O O . LEU A 1 100 ? -23.981 -1.353 15.953 1.00 63.28 100 LEU A O 1
ATOM 720 N N . ASP A 1 101 ? -24.048 -3.492 15.225 1.00 67.75 101 ASP A N 1
ATOM 721 C CA . ASP A 1 101 ? -23.706 -4.105 16.502 1.00 67.75 101 ASP A CA 1
ATOM 722 C C . ASP A 1 101 ? -22.204 -3.951 16.766 1.00 67.75 101 ASP A C 1
ATOM 724 O O . ASP A 1 101 ? -21.354 -4.507 16.066 1.00 67.75 101 ASP A O 1
ATOM 728 N N . TRP A 1 102 ? -21.869 -3.132 17.761 1.00 69.94 102 TRP A N 1
ATOM 729 C CA . TRP A 1 102 ? -20.485 -2.813 18.115 1.00 69.94 102 TRP A CA 1
ATOM 730 C C . TRP A 1 102 ? -19.690 -4.065 18.512 1.00 69.94 102 TRP A C 1
ATOM 732 O O . TRP A 1 102 ? -18.479 -4.126 18.310 1.00 69.94 102 TRP A O 1
ATOM 742 N N . THR A 1 103 ? -20.383 -5.091 19.005 1.00 73.38 103 THR A N 1
ATOM 743 C CA . THR A 1 103 ? -19.803 -6.366 19.437 1.00 73.38 103 THR A CA 1
ATOM 744 C C . THR A 1 103 ? -19.137 -7.143 18.296 1.00 73.38 103 THR A C 1
ATOM 746 O O . THR A 1 103 ? -18.048 -7.685 18.484 1.00 73.38 103 THR A O 1
ATOM 749 N N . LEU A 1 104 ? -19.727 -7.133 17.094 1.00 71.44 104 LEU A N 1
ATOM 750 C CA . LEU A 1 104 ? -19.176 -7.802 15.908 1.00 71.44 104 LEU A CA 1
ATOM 751 C C . LEU A 1 104 ? -17.888 -7.127 15.426 1.00 71.44 104 LEU A C 1
ATOM 753 O O . LEU A 1 104 ? -16.901 -7.794 15.128 1.00 71.44 104 LEU A O 1
ATOM 757 N N . ILE A 1 105 ? -17.868 -5.794 15.428 1.00 74.94 105 ILE A N 1
ATOM 758 C CA . ILE A 1 105 ? -16.684 -5.008 15.049 1.00 74.94 105 ILE A CA 1
ATOM 759 C C . ILE A 1 105 ? -15.554 -5.238 16.052 1.00 74.94 105 ILE A C 1
ATOM 761 O O . ILE A 1 105 ? -14.391 -5.352 15.676 1.00 74.94 105 ILE A O 1
ATOM 765 N N . GLN A 1 106 ? -15.891 -5.327 17.337 1.00 78.81 106 GLN A N 1
ATOM 766 C CA . GLN A 1 106 ? -14.913 -5.521 18.397 1.00 78.81 106 GLN A CA 1
ATOM 767 C C . GLN A 1 106 ? -14.228 -6.895 18.301 1.00 78.81 106 GLN A C 1
ATOM 769 O O . GLN A 1 106 ? -13.025 -6.985 18.544 1.00 78.81 106 GLN A O 1
ATOM 774 N N . ALA A 1 107 ? -14.955 -7.940 17.890 1.00 78.06 107 ALA A N 1
ATOM 775 C CA . ALA A 1 107 ? -14.390 -9.267 17.648 1.00 78.06 107 ALA A CA 1
ATOM 776 C C . ALA A 1 107 ? -13.384 -9.267 16.483 1.00 78.06 107 ALA A C 1
ATOM 778 O O . ALA A 1 107 ? -12.264 -9.753 16.648 1.00 78.06 107 ALA A O 1
ATOM 779 N N . ASP A 1 108 ? -13.737 -8.655 15.350 1.00 81.00 108 ASP A N 1
ATOM 780 C CA . ASP A 1 108 ? -12.847 -8.560 14.186 1.00 81.00 108 ASP A CA 1
ATOM 781 C C . ASP A 1 108 ? -11.610 -7.704 14.471 1.00 81.00 108 ASP A C 1
ATOM 783 O O . ASP A 1 108 ? -10.489 -8.082 14.126 1.00 81.00 108 ASP A O 1
ATOM 787 N N . VAL A 1 109 ? -11.779 -6.567 15.152 1.00 81.62 109 VAL A N 1
ATOM 788 C CA . VAL A 1 109 ? -10.655 -5.695 15.521 1.00 81.62 109 VAL A CA 1
ATOM 789 C C . VAL A 1 109 ? -9.691 -6.421 16.458 1.00 81.62 109 VAL A C 1
ATOM 791 O O . VAL A 1 109 ? -8.481 -6.363 16.242 1.00 81.62 109 VAL A O 1
ATOM 794 N N . ASN A 1 110 ? -10.203 -7.141 17.461 1.00 84.44 110 ASN A N 1
ATOM 795 C CA . ASN A 1 110 ? -9.363 -7.921 18.369 1.00 84.44 110 ASN A CA 1
ATOM 796 C C . ASN A 1 110 ? -8.641 -9.057 17.634 1.00 84.44 110 ASN A C 1
ATOM 798 O O . ASN A 1 110 ? -7.443 -9.232 17.834 1.00 84.44 110 ASN A O 1
ATOM 802 N N . HIS A 1 111 ? -9.316 -9.761 16.722 1.00 80.25 111 HIS A N 1
ATOM 803 C CA . HIS A 1 111 ? -8.696 -10.816 15.922 1.00 80.25 111 HIS A CA 1
ATOM 804 C C . HIS A 1 111 ? -7.556 -10.286 15.035 1.00 80.25 111 HIS A C 1
ATOM 806 O O . HIS A 1 111 ? -6.481 -10.885 14.971 1.00 80.25 111 HIS A O 1
ATOM 812 N N . ILE A 1 112 ? -7.749 -9.128 14.395 1.00 84.25 112 ILE A N 1
ATOM 813 C CA . ILE A 1 112 ? -6.723 -8.474 13.568 1.00 84.25 112 ILE A CA 1
ATOM 814 C C . ILE A 1 112 ? -5.548 -7.991 14.429 1.00 84.25 112 ILE A C 1
ATOM 816 O O . ILE A 1 112 ? -4.388 -8.127 14.028 1.00 84.25 112 ILE A O 1
ATOM 820 N N . LEU A 1 113 ? -5.826 -7.445 15.617 1.00 80.56 113 LEU A N 1
ATOM 821 C CA . LEU A 1 113 ? -4.795 -7.014 16.562 1.00 80.56 113 LEU A CA 1
ATOM 822 C C . LEU A 1 113 ? -3.976 -8.194 17.090 1.00 80.56 113 LEU A C 1
ATOM 824 O O . LEU A 1 113 ? -2.747 -8.100 17.131 1.00 80.56 113 LEU A O 1
ATOM 828 N N . ASP A 1 114 ? -4.624 -9.303 17.439 1.00 84.12 114 ASP A N 1
ATOM 829 C CA . ASP A 1 114 ? -3.952 -10.510 17.920 1.00 84.12 114 ASP A CA 1
ATOM 830 C C . ASP A 1 114 ? -3.136 -11.180 16.810 1.00 84.12 114 ASP A C 1
ATOM 832 O O . ASP A 1 114 ? -1.987 -11.562 17.039 1.00 84.12 114 ASP A O 1
ATOM 836 N N . TRP A 1 115 ? -3.653 -11.228 15.578 1.00 83.00 115 TRP A N 1
ATOM 837 C CA . TRP A 1 115 ? -2.888 -11.677 14.411 1.00 83.00 115 TRP A CA 1
ATOM 838 C C . TRP A 1 115 ? -1.653 -10.798 14.159 1.00 83.00 115 TRP A C 1
ATOM 840 O O . TRP A 1 115 ? -0.548 -11.307 13.942 1.00 83.00 115 TRP A O 1
ATOM 850 N N . GLY A 1 116 ? -1.810 -9.472 14.231 1.00 81.94 116 GLY A N 1
ATOM 851 C CA . GLY A 1 116 ? -0.715 -8.519 14.051 1.00 81.94 116 GLY A CA 1
ATOM 852 C C . GLY A 1 116 ? 0.353 -8.639 15.141 1.00 81.94 116 GLY A C 1
ATOM 853 O O . GLY A 1 116 ? 1.551 -8.638 14.847 1.00 81.94 116 GLY A O 1
ATOM 854 N N . ARG A 1 117 ? -0.071 -8.813 16.398 1.00 79.25 117 ARG A N 1
ATOM 855 C CA . ARG A 1 117 ? 0.823 -9.041 17.538 1.00 79.25 117 ARG A CA 1
ATOM 856 C C . ARG A 1 117 ? 1.547 -10.383 17.417 1.00 79.25 117 ARG A C 1
ATOM 858 O O . ARG A 1 117 ? 2.757 -10.423 17.616 1.00 79.25 117 ARG A O 1
ATOM 865 N N . GLY A 1 118 ? 0.854 -11.445 17.002 1.00 75.88 118 GLY A N 1
ATOM 866 C CA . GLY A 1 118 ? 1.444 -12.762 16.748 1.00 75.88 118 GLY A CA 1
ATOM 867 C C . GLY A 1 118 ? 2.509 -12.743 15.646 1.00 75.88 118 GLY A C 1
ATOM 868 O O . GLY A 1 118 ? 3.567 -13.346 15.799 1.00 75.88 118 GLY A O 1
ATOM 869 N N . LYS A 1 119 ? 2.294 -11.978 14.567 1.00 77.12 119 LYS A N 1
ATOM 870 C CA . LYS A 1 119 ? 3.302 -11.762 13.511 1.00 77.12 119 LYS A CA 1
ATOM 871 C C . LYS A 1 119 ? 4.533 -11.006 14.010 1.00 77.12 119 LYS A C 1
ATOM 873 O O . LYS A 1 119 ? 5.647 -11.356 13.628 1.00 77.12 119 LYS A O 1
ATOM 878 N N . ALA A 1 120 ? 4.349 -9.993 14.856 1.00 74.88 120 ALA A N 1
ATOM 879 C CA . ALA A 1 120 ? 5.459 -9.260 15.461 1.00 74.88 120 ALA A CA 1
ATOM 880 C C . ALA A 1 120 ? 6.265 -10.142 16.429 1.00 74.88 120 ALA A C 1
ATOM 882 O O . ALA A 1 120 ? 7.494 -10.089 16.424 1.00 74.88 120 ALA A O 1
ATOM 883 N N . GLN A 1 121 ? 5.580 -10.986 17.206 1.00 73.12 121 GLN A N 1
ATOM 884 C CA . GLN A 1 121 ? 6.205 -11.956 18.102 1.00 73.12 121 GLN A CA 1
ATOM 885 C C . GLN A 1 121 ? 6.997 -13.007 17.311 1.00 73.12 121 GLN A C 1
ATOM 887 O O . GLN A 1 121 ? 8.177 -13.193 17.570 1.00 73.12 121 GLN A O 1
ATOM 892 N N . GLY A 1 122 ? 6.404 -13.604 16.270 1.00 73.94 122 GLY A N 1
ATOM 893 C CA . GLY A 1 122 ? 7.081 -14.598 15.432 1.00 73.94 122 GLY A CA 1
ATOM 894 C C . GLY A 1 122 ? 8.266 -14.028 14.647 1.00 73.94 122 GLY A C 1
ATOM 895 O O . GLY A 1 122 ? 9.281 -14.696 14.484 1.00 73.94 122 GLY A O 1
ATOM 896 N N . PHE A 1 123 ? 8.189 -12.770 14.203 1.00 75.31 123 PHE A N 1
ATOM 897 C CA . PHE A 1 123 ? 9.331 -12.089 13.587 1.00 75.31 123 PHE A CA 1
ATOM 898 C C . PHE A 1 123 ? 10.458 -11.828 14.596 1.00 75.31 123 PHE A C 1
ATOM 900 O O . PHE A 1 123 ? 11.631 -11.989 14.262 1.00 75.31 123 PHE A O 1
ATOM 907 N N . LYS A 1 124 ? 10.105 -11.467 15.837 1.00 73.06 124 LYS A N 1
ATOM 908 C CA . LYS A 1 124 ? 11.061 -11.326 16.937 1.00 73.06 124 LYS A CA 1
ATOM 909 C C . LYS A 1 124 ? 11.718 -12.664 17.269 1.00 73.06 124 LYS A C 1
ATOM 911 O O . LYS A 1 124 ? 12.936 -12.689 17.344 1.00 73.06 124 LYS A O 1
ATOM 916 N N . ASP A 1 125 ? 10.947 -13.744 17.374 1.00 75.25 125 ASP A N 1
ATOM 917 C CA . ASP A 1 125 ? 11.450 -15.087 17.686 1.00 75.25 125 ASP A CA 1
ATOM 918 C C . ASP A 1 125 ? 12.394 -15.619 16.600 1.00 75.25 125 ASP A C 1
ATOM 920 O O . ASP A 1 125 ? 13.412 -16.227 16.916 1.00 75.25 125 ASP A O 1
ATOM 924 N N . VAL A 1 126 ? 12.119 -15.334 15.321 1.00 77.69 126 VAL A N 1
ATOM 925 C CA . VAL A 1 126 ? 13.046 -15.647 14.220 1.00 77.69 126 VAL A CA 1
ATOM 926 C C . VAL A 1 126 ? 14.325 -14.816 14.344 1.00 77.69 126 VAL A C 1
ATOM 928 O O . VAL A 1 126 ? 15.418 -15.363 14.261 1.00 77.69 126 VAL A O 1
ATOM 931 N N . LEU A 1 127 ? 14.227 -13.510 14.600 1.00 72.62 127 LEU A N 1
ATOM 932 C CA . LEU A 1 127 ? 15.408 -12.656 14.771 1.00 72.62 127 LEU A CA 1
ATOM 933 C C . LEU A 1 127 ? 16.256 -13.038 15.995 1.00 72.62 127 LEU A C 1
ATOM 935 O O . LEU A 1 127 ? 17.479 -13.018 15.905 1.00 72.62 127 LEU A O 1
ATOM 939 N N . THR A 1 128 ? 15.633 -13.405 17.116 1.00 76.31 128 THR A N 1
ATOM 940 C CA . THR A 1 128 ? 16.335 -13.853 18.329 1.00 76.31 128 THR A CA 1
ATOM 941 C C . THR A 1 128 ? 16.778 -15.309 18.257 1.00 76.31 128 THR A C 1
ATOM 943 O O . THR A 1 128 ? 17.684 -15.684 18.978 1.00 76.31 128 THR A O 1
ATOM 946 N N . GLY A 1 129 ? 16.176 -16.137 17.400 1.00 66.44 129 GLY A N 1
ATOM 947 C CA . GLY A 1 129 ? 16.634 -17.504 17.137 1.00 66.44 129 GLY A CA 1
ATOM 948 C C . GLY A 1 129 ? 17.855 -17.571 16.213 1.00 66.44 129 GLY A C 1
ATOM 949 O O . GLY A 1 129 ? 18.568 -18.570 16.218 1.00 66.44 129 GLY A O 1
ATOM 950 N N . TYR A 1 130 ? 18.111 -16.512 15.436 1.00 56.44 130 TYR A N 1
ATOM 951 C CA . TYR A 1 130 ? 19.291 -16.374 14.571 1.00 56.44 130 TYR A CA 1
ATOM 952 C C . TYR A 1 130 ? 20.445 -15.571 15.204 1.00 56.44 130 TYR A C 1
ATOM 954 O O . TYR A 1 130 ? 21.528 -15.524 14.620 1.00 56.44 130 TYR A O 1
ATOM 962 N N . LEU A 1 131 ? 20.248 -14.967 16.383 1.00 54.94 131 LEU A N 1
ATOM 963 C CA . LEU A 1 131 ? 21.335 -14.456 17.223 1.00 54.94 131 LEU A CA 1
ATOM 964 C C . LEU A 1 131 ? 21.549 -15.434 18.394 1.00 54.94 131 LEU A C 1
ATOM 966 O O . LEU A 1 131 ? 20.629 -15.565 19.198 1.00 54.94 131 LEU A O 1
ATOM 970 N N . PRO A 1 132 ? 22.701 -16.124 18.498 1.00 55.78 132 PRO A N 1
ATOM 971 C CA . PRO A 1 132 ? 23.033 -16.894 19.697 1.00 55.78 132 PRO A CA 1
ATOM 972 C C . PRO A 1 132 ? 23.138 -16.010 20.947 1.00 55.78 132 PRO A C 1
ATOM 974 O O . PRO A 1 132 ? 23.517 -14.821 20.813 1.00 55.78 132 PRO A O 1
#